Protein AF-Q86SP4-F1 (afdb_monomer)

InterPro domains:
  IPR000276 G protein-coupled receptor, rhodopsin-like [PF00001] (8-92)
  IPR000276 G protein-coupled receptor, rhodopsin-like [PR00237] (8-30)
  IPR000276 G protein-coupled receptor, rhodopsin-like [PR00237] (80-104)
  IPR000276 G protein-coupled receptor, rhodopsin-like [PS00237] (14-30)
  IPR027294 Neuropeptide S receptor [PTHR24244] (1-92)

Secondary structure (DSSP, 8-state):
-HHHHHHHHHHHHHHHHHHHHHHHHHHHHHHHHHHHHHHHHHHHHHHHHHHHEEEEE-TTS-EEEEE--SSGGGHHHHHHHHHHHHHHHHHHHHHHHHHHHHHHHHTT-S---HHHHHHHHHHHHGGG-

Mean predicted aligned error: 14.35 Å

Foldseek 3Di:
DVVVVCVCCCVVVVVVVVVVVVVVVVCCVQVVVVVVVVVVVVVVLVVVVVVQFDWDQDPVRDTDTDGDDPDPVVPVVVVVVSVVCVVVVVVCSLCVVVVVLVVCVVVVVDPPDPVNVVVVVCNVCVVVD

Nearest PDB structures (foldseek):
  8jbg-assembly1_B  TM=5.121E-01  e=1.394E-01  Homo sapiens
  6lfo-assembly1_R  TM=4.699E-01  e=6.841E-01  Homo sapiens
  7uj3-assembly1_B  TM=2.188E-01  e=4.675E+00  Respiratory syncytial virus

Sequence (129 aa):
RVVRYLQVVVLLYASTYVLVSLSIDRYHAIVYPMIVIAWSLSFLFSIPTLIIFGKRTLSNGEVQCWALWPDDSYWTPYMTIVAFLVYFIPFICCWSPYFLFDILDNFNLLPDTQERFYASVIIQNLPAL

pLDDT: mean 70.87, std 9.73, range [42.25, 89.5]

Radius of gyration: 25.66 Å; Cα contacts (8 Å, |Δi|>4): 34; chains: 1; bounding box: 66×37×66 Å

Structure (mmCIF, N/CA/C/O backbone):
data_AF-Q86SP4-F1
#
_entry.id   AF-Q86SP4-F1
#
loop_
_atom_site.group_PDB
_atom_site.id
_atom_site.type_symbol
_atom_site.label_atom_id
_atom_site.label_alt_id
_atom_site.label_comp_id
_atom_site.label_asym_id
_atom_site.label_entity_id
_atom_site.label_seq_id
_atom_site.pdbx_PDB_ins_code
_atom_site.Cartn_x
_atom_site.Cartn_y
_atom_site.Cartn_z
_atom_site.occupancy
_atom_site.B_iso_or_equiv
_atom_site.auth_seq_id
_atom_site.auth_comp_id
_atom_site.auth_asym_id
_atom_site.auth_atom_id
_atom_site.pdbx_PDB_model_num
ATOM 1 N N . ARG A 1 1 ? -38.461 -19.389 38.105 1.00 59.19 1 ARG A N 1
ATOM 2 C CA . ARG A 1 1 ? -37.288 -20.164 37.618 1.00 59.19 1 ARG A CA 1
ATOM 3 C C . ARG A 1 1 ? -37.090 -20.011 36.109 1.00 59.19 1 ARG A C 1
ATOM 5 O O . ARG A 1 1 ? -36.004 -19.613 35.727 1.00 59.19 1 ARG A O 1
ATOM 12 N N . VAL A 1 2 ? -38.126 -20.198 35.280 1.00 63.91 2 VAL A N 1
ATOM 13 C CA . VAL A 1 2 ? -38.049 -20.062 33.806 1.00 63.91 2 VAL A CA 1
ATOM 14 C C . VAL A 1 2 ? -37.641 -18.657 33.335 1.00 63.91 2 VAL A C 1
ATOM 16 O O . VAL A 1 2 ? -36.739 -18.545 32.523 1.00 63.91 2 VAL A O 1
ATOM 19 N N . VAL A 1 3 ? -38.203 -17.583 33.908 1.00 72.62 3 VAL A N 1
ATOM 20 C CA . VAL A 1 3 ? -37.853 -16.193 33.529 1.00 72.62 3 VAL A CA 1
ATOM 21 C C . VAL A 1 3 ? -36.381 -15.867 33.807 1.00 72.62 3 VAL A C 1
ATOM 23 O O . VAL A 1 3 ? -35.713 -15.292 32.963 1.00 72.62 3 VAL A O 1
ATOM 26 N N . ARG A 1 4 ? -35.841 -16.306 34.953 1.00 59.09 4 ARG A N 1
ATOM 27 C CA . ARG A 1 4 ? -34.413 -16.151 35.294 1.00 59.09 4 ARG A CA 1
ATOM 28 C C . ARG A 1 4 ? -33.508 -16.979 34.369 1.00 59.09 4 ARG A C 1
ATOM 30 O O . ARG A 1 4 ? -32.430 -16.517 34.030 1.00 59.09 4 ARG A O 1
ATOM 37 N N . TYR A 1 5 ? -33.951 -18.165 33.944 1.00 68.25 5 TYR A N 1
ATOM 38 C CA . TYR A 1 5 ? -33.223 -19.011 32.990 1.00 68.25 5 TYR A CA 1
ATOM 39 C C . TYR A 1 5 ? -33.210 -18.401 31.584 1.00 68.25 5 TYR A C 1
ATOM 41 O O . TYR A 1 5 ? -32.153 -18.292 30.978 1.00 68.25 5 TYR A O 1
ATOM 49 N N . LEU A 1 6 ? -34.366 -17.936 31.101 1.00 60.22 6 LEU A N 1
ATOM 50 C CA . LEU A 1 6 ? -34.488 -17.236 29.823 1.00 60.22 6 LEU A CA 1
ATOM 51 C C . LEU A 1 6 ? -33.711 -15.921 29.831 1.00 60.22 6 LEU A C 1
ATOM 53 O O . LEU A 1 6 ? -33.058 -15.612 28.851 1.00 60.22 6 LEU A O 1
ATOM 57 N N . GLN A 1 7 ? -33.713 -15.172 30.931 1.00 59.22 7 GLN A N 1
ATOM 58 C CA . GLN A 1 7 ? -32.958 -13.925 31.037 1.00 59.22 7 GLN A CA 1
ATOM 59 C C . GLN A 1 7 ? -31.443 -14.168 30.972 1.00 59.22 7 GLN A C 1
ATOM 61 O O . GLN A 1 7 ? -30.751 -13.452 30.260 1.00 59.22 7 GLN A O 1
ATOM 66 N N . VAL A 1 8 ? -30.931 -15.203 31.650 1.00 71.00 8 VAL A N 1
ATOM 67 C CA . VAL A 1 8 ? -29.504 -15.575 31.609 1.00 71.00 8 VAL A CA 1
ATOM 68 C C . VAL A 1 8 ? -29.114 -16.139 30.240 1.00 71.00 8 VAL A C 1
ATOM 70 O O . VAL A 1 8 ? -28.110 -15.713 29.680 1.00 71.00 8 VAL A O 1
ATOM 73 N N . VAL A 1 9 ? -29.919 -17.040 29.668 1.00 65.00 9 VAL A N 1
ATOM 74 C CA . VAL A 1 9 ? -29.666 -17.626 28.341 1.00 65.00 9 VAL A CA 1
ATOM 75 C C . VAL A 1 9 ? -29.774 -16.559 27.250 1.00 65.00 9 VAL A C 1
ATOM 77 O O . VAL A 1 9 ? -28.864 -16.404 26.452 1.00 65.00 9 VAL A O 1
ATOM 80 N N . VAL A 1 10 ? -30.824 -15.745 27.226 1.00 68.88 10 VAL A N 1
ATOM 81 C CA . VAL A 1 10 ? -30.970 -14.718 26.187 1.00 68.88 10 VAL A CA 1
ATOM 82 C C . VAL A 1 10 ? -29.888 -13.645 26.321 1.00 68.88 10 VAL A C 1
ATOM 84 O O . VAL A 1 10 ? -29.298 -13.302 25.310 1.00 68.88 10 VAL A O 1
ATOM 87 N N . LEU A 1 11 ? -29.536 -13.164 27.523 1.00 61.00 11 LEU A N 1
ATOM 88 C CA . LEU A 1 11 ? -28.478 -12.147 27.668 1.00 61.00 11 LEU A CA 1
ATOM 89 C C . LEU A 1 11 ? -27.075 -12.682 27.343 1.00 61.00 11 LEU A C 1
ATOM 91 O O . LEU A 1 11 ? -26.311 -11.989 26.676 1.00 61.00 11 LEU A O 1
ATOM 95 N N . LEU A 1 12 ? -26.715 -13.895 27.775 1.00 62.00 12 LEU A N 1
ATOM 96 C CA . LEU A 1 12 ? -25.379 -14.455 27.515 1.00 62.00 12 LEU A CA 1
ATOM 97 C C . LEU A 1 12 ? -25.216 -14.905 26.062 1.00 62.00 12 LEU A C 1
ATOM 99 O O . LEU A 1 12 ? -24.177 -14.652 25.451 1.00 62.00 12 LEU A O 1
ATOM 103 N N . TYR A 1 13 ? -26.239 -15.536 25.486 1.00 62.72 13 TYR A N 1
ATOM 104 C CA . TYR A 1 13 ? -26.175 -15.978 24.097 1.00 62.72 13 TYR A CA 1
ATOM 105 C C . TYR A 1 13 ? -26.364 -14.800 23.130 1.00 62.72 13 TYR A C 1
ATOM 107 O O . TYR A 1 13 ? -25.630 -14.703 22.154 1.00 62.72 13 TYR A O 1
ATOM 115 N N . ALA A 1 14 ? -27.251 -13.835 23.406 1.00 65.06 14 ALA A N 1
ATOM 116 C CA . ALA A 1 14 ? -27.363 -12.647 22.554 1.00 65.06 14 ALA A CA 1
ATOM 117 C C . ALA A 1 14 ? -26.110 -11.765 22.625 1.00 65.06 14 ALA A C 1
ATOM 119 O O . ALA A 1 14 ? -25.681 -11.268 21.591 1.00 65.06 14 ALA A O 1
ATOM 120 N N . SER A 1 15 ? -25.482 -11.599 23.796 1.00 62.91 15 SER A N 1
ATOM 121 C CA . SER A 1 15 ? -24.240 -10.815 23.896 1.00 62.91 15 SER A CA 1
ATOM 122 C C . SER A 1 15 ? -23.079 -11.475 23.155 1.00 62.91 15 SER A C 1
ATOM 124 O O . SER A 1 15 ? -22.348 -10.782 22.456 1.00 62.91 15 SER A O 1
ATOM 126 N N . THR A 1 16 ? -22.947 -12.803 23.208 1.00 61.84 16 THR A N 1
ATOM 127 C CA . THR A 1 16 ? -21.947 -13.525 22.403 1.00 61.84 16 THR A CA 1
ATOM 128 C C . THR A 1 16 ? -22.233 -13.437 20.903 1.00 61.84 16 THR A C 1
ATOM 130 O O . THR A 1 16 ? -21.304 -13.188 20.141 1.00 61.84 16 THR A O 1
ATOM 133 N N . TYR A 1 17 ? -23.491 -13.536 20.462 1.00 59.12 17 TYR A N 1
ATOM 134 C CA . TYR A 1 17 ? -23.847 -13.326 19.051 1.00 59.12 17 TYR A CA 1
ATOM 135 C C . TYR A 1 17 ? -23.595 -11.891 18.577 1.00 59.12 17 TYR A C 1
ATOM 137 O O . TYR A 1 17 ? -23.066 -11.700 17.484 1.00 59.12 17 TYR A O 1
ATOM 145 N N . VAL A 1 18 ? -23.923 -10.889 19.395 1.00 65.62 18 VAL A N 1
ATOM 146 C CA . VAL A 1 18 ? -23.669 -9.478 19.082 1.00 65.62 18 VAL A CA 1
ATOM 147 C C . VAL A 1 18 ? -22.164 -9.211 19.021 1.00 65.62 18 VAL A C 1
ATOM 149 O O . VAL A 1 18 ? -21.700 -8.646 18.036 1.00 65.62 18 VAL A O 1
ATOM 152 N N . LEU A 1 19 ? -21.381 -9.706 19.985 1.00 55.72 19 LEU A N 1
ATOM 153 C CA . LEU A 1 19 ? -19.917 -9.606 19.972 1.00 55.72 19 LEU A CA 1
ATOM 154 C C . LEU A 1 19 ? -19.303 -10.292 18.747 1.00 55.72 19 LEU A C 1
ATOM 156 O O . LEU A 1 19 ? -18.433 -9.713 18.102 1.00 55.72 19 LEU A O 1
ATOM 160 N N . VAL A 1 20 ? -19.773 -11.487 18.377 1.00 61.03 20 VAL A N 1
ATOM 161 C CA . VAL A 1 20 ? -19.319 -12.191 17.167 1.00 61.03 20 VAL A CA 1
ATOM 162 C C . VAL A 1 20 ? -19.696 -11.407 15.909 1.00 61.03 20 VAL A C 1
ATOM 164 O O . VAL A 1 20 ? -18.849 -11.234 15.039 1.00 61.03 20 VAL A O 1
ATOM 167 N N . SER A 1 21 ? -20.913 -10.862 15.824 1.00 52.94 21 SER A N 1
ATOM 168 C CA . SER A 1 21 ? -21.325 -10.037 14.681 1.00 52.94 21 SER A CA 1
ATOM 169 C C . SER A 1 21 ? -20.517 -8.742 14.561 1.00 52.94 21 SER A C 1
ATOM 171 O O . SER A 1 21 ? -20.098 -8.407 13.460 1.00 52.94 21 SER A O 1
ATOM 173 N N . LEU A 1 22 ? -20.200 -8.075 15.676 1.00 55.03 22 LEU A N 1
ATOM 174 C CA . LEU A 1 22 ? -19.348 -6.881 15.708 1.00 55.03 22 LEU A CA 1
ATOM 175 C C . LEU A 1 22 ? -17.892 -7.211 15.350 1.00 55.03 22 LEU A C 1
ATOM 177 O O . LEU A 1 22 ? -17.220 -6.432 14.677 1.00 55.03 22 LEU A O 1
ATOM 181 N N . SER A 1 23 ? -17.410 -8.390 15.756 1.00 58.69 23 SER A N 1
ATOM 182 C CA . SER A 1 23 ? -16.083 -8.895 15.386 1.00 58.69 23 SER A CA 1
ATOM 183 C C . SER A 1 23 ? -15.995 -9.191 13.887 1.00 58.69 23 SER A C 1
ATOM 185 O O . SER A 1 23 ? -14.999 -8.852 13.253 1.00 58.69 23 SER A O 1
ATOM 187 N N . ILE A 1 24 ? -17.043 -9.792 13.312 1.00 60.75 24 ILE A N 1
ATOM 188 C CA . ILE A 1 24 ? -17.145 -10.087 11.876 1.00 60.75 24 ILE A CA 1
ATOM 189 C C . ILE A 1 24 ? -17.273 -8.794 11.068 1.00 60.75 24 ILE A C 1
ATOM 191 O O . ILE A 1 24 ? -16.605 -8.670 10.049 1.00 60.75 24 ILE A O 1
ATOM 195 N N . ASP A 1 25 ? -18.066 -7.825 11.527 1.00 55.47 25 ASP A N 1
ATOM 196 C CA . ASP A 1 25 ? -18.237 -6.526 10.868 1.00 55.47 25 ASP A CA 1
ATOM 197 C C . ASP A 1 25 ? -16.907 -5.761 10.787 1.00 55.47 25 ASP A C 1
ATOM 199 O O . ASP A 1 25 ? -16.485 -5.361 9.702 1.00 55.47 25 ASP A O 1
ATOM 203 N N . ARG A 1 26 ? -16.154 -5.693 11.896 1.00 62.97 26 ARG A N 1
ATOM 204 C CA . ARG A 1 26 ? -14.811 -5.087 11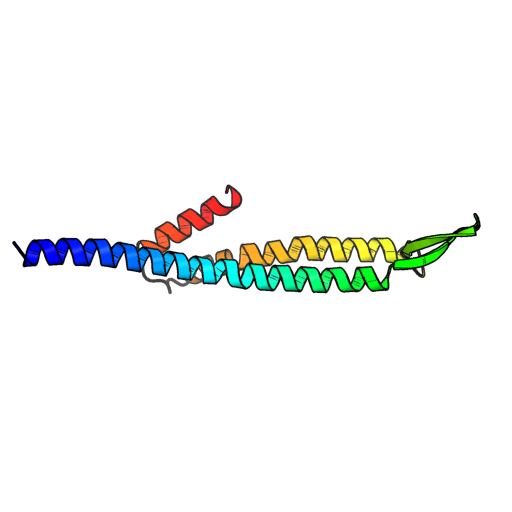.913 1.00 62.97 26 ARG A CA 1
ATOM 205 C C . ARG A 1 26 ? -13.794 -5.881 11.092 1.00 62.97 26 ARG A C 1
ATOM 207 O O . ARG A 1 26 ? -12.968 -5.280 10.408 1.00 62.97 26 ARG A O 1
ATOM 214 N N . TYR A 1 27 ? -13.858 -7.215 11.112 1.00 53.75 27 TYR A N 1
ATOM 215 C CA . TYR A 1 27 ? -13.004 -8.050 10.264 1.00 53.75 27 TYR A CA 1
ATOM 216 C C . TYR A 1 27 ? -13.298 -7.802 8.781 1.00 53.75 27 TYR A C 1
ATOM 218 O O . TYR A 1 27 ? -12.376 -7.641 7.992 1.00 53.75 27 TYR A O 1
ATOM 226 N N . HIS A 1 28 ? -14.567 -7.682 8.396 1.00 54.22 28 HIS A N 1
ATOM 227 C CA . HIS A 1 28 ? -14.961 -7.411 7.017 1.00 54.22 28 HIS A CA 1
ATOM 228 C C . HIS A 1 28 ? -14.621 -5.971 6.593 1.00 54.22 28 HIS A C 1
ATOM 230 O O . HIS A 1 28 ? -14.141 -5.760 5.482 1.00 54.22 28 HIS A O 1
ATOM 236 N N . ALA A 1 29 ? -14.774 -4.990 7.487 1.00 57.06 29 ALA A N 1
ATOM 237 C CA . ALA A 1 29 ? -14.425 -3.592 7.236 1.00 57.06 29 ALA A CA 1
ATOM 238 C C . ALA A 1 29 ? -12.912 -3.352 7.095 1.00 57.06 29 ALA A C 1
ATOM 240 O O . ALA A 1 29 ? -12.517 -2.406 6.421 1.00 57.06 29 ALA A O 1
ATOM 241 N N . ILE A 1 30 ? -12.065 -4.193 7.699 1.00 60.34 30 ILE A N 1
ATOM 242 C CA . ILE A 1 30 ? -10.600 -4.059 7.635 1.00 60.34 30 ILE A CA 1
ATOM 243 C C . ILE A 1 30 ? -10.010 -4.996 6.575 1.00 60.34 30 ILE A C 1
ATOM 245 O O . ILE A 1 30 ? -9.253 -4.570 5.707 1.00 60.34 30 ILE A O 1
ATOM 249 N N . VAL A 1 31 ? -10.382 -6.276 6.589 1.00 59.00 31 VAL A N 1
ATOM 250 C CA . VAL A 1 31 ? -9.737 -7.306 5.763 1.00 59.00 31 VAL A CA 1
ATOM 251 C C . VAL A 1 31 ? -10.235 -7.286 4.322 1.00 59.00 31 VAL A C 1
ATOM 253 O O . VAL A 1 31 ? -9.432 -7.454 3.405 1.00 59.00 31 VAL A O 1
ATOM 256 N N . TYR A 1 32 ? -11.525 -7.031 4.087 1.00 58.94 32 TYR A N 1
ATOM 257 C CA . TYR A 1 32 ? -12.069 -6.991 2.729 1.00 58.94 32 TYR A CA 1
ATOM 258 C C . TYR A 1 32 ? -11.448 -5.868 1.874 1.00 58.94 32 TYR A C 1
ATOM 260 O O . TYR A 1 32 ? -10.989 -6.171 0.768 1.00 58.94 32 TYR A O 1
ATOM 268 N N . PRO A 1 33 ? -11.321 -4.605 2.347 1.00 62.34 33 PRO A N 1
ATOM 269 C CA . PRO A 1 33 ? -10.616 -3.588 1.571 1.00 62.34 33 PRO A CA 1
ATOM 270 C C . PRO A 1 33 ? -9.115 -3.867 1.478 1.00 62.34 33 PRO A C 1
ATOM 272 O O . PRO A 1 33 ? -8.550 -3.663 0.410 1.00 62.34 33 PRO A O 1
ATOM 275 N N . MET A 1 34 ? -8.463 -4.391 2.524 1.00 62.00 34 MET A N 1
ATOM 276 C CA . MET A 1 34 ? -7.029 -4.710 2.461 1.00 62.00 34 MET A CA 1
ATOM 277 C C . MET A 1 34 ? -6.713 -5.800 1.432 1.00 62.00 34 MET A C 1
ATOM 279 O O . MET A 1 34 ? -5.734 -5.665 0.704 1.00 62.00 34 MET A O 1
ATOM 283 N N . ILE A 1 35 ? -7.547 -6.837 1.312 1.00 67.00 35 ILE A N 1
ATOM 284 C CA . ILE A 1 35 ? -7.400 -7.876 0.283 1.00 67.00 35 ILE A CA 1
ATOM 285 C C . ILE A 1 35 ? -7.605 -7.265 -1.103 1.00 67.00 35 ILE A C 1
ATOM 287 O O . ILE A 1 35 ? -6.751 -7.423 -1.970 1.00 67.00 35 ILE A O 1
ATOM 291 N N . VAL A 1 36 ? -8.687 -6.517 -1.321 1.00 68.19 36 VAL A N 1
ATOM 292 C CA . VAL A 1 36 ? -8.960 -5.912 -2.635 1.00 68.19 36 VAL A CA 1
ATOM 293 C C . VAL A 1 36 ? -7.845 -4.944 -3.049 1.00 68.19 36 VAL A C 1
ATOM 295 O O . VAL A 1 36 ? -7.395 -4.986 -4.195 1.00 68.19 36 VAL A O 1
ATOM 298 N N . ILE A 1 37 ? -7.351 -4.122 -2.119 1.00 70.00 37 ILE A N 1
ATOM 299 C CA . ILE A 1 37 ? -6.242 -3.187 -2.343 1.00 70.00 37 ILE A CA 1
ATOM 300 C C . ILE A 1 37 ? -4.943 -3.951 -2.610 1.00 70.00 37 ILE A C 1
ATOM 302 O O . ILE A 1 37 ? -4.264 -3.639 -3.583 1.00 70.00 37 ILE A O 1
ATOM 306 N N . ALA A 1 38 ? -4.619 -4.974 -1.815 1.00 72.38 38 ALA A N 1
ATOM 307 C CA . ALA A 1 38 ? -3.411 -5.777 -1.996 1.00 72.38 38 ALA A CA 1
ATOM 308 C C . ALA A 1 38 ? -3.393 -6.474 -3.362 1.00 72.38 38 ALA A C 1
ATOM 310 O O . ALA A 1 38 ? -2.418 -6.343 -4.096 1.00 72.38 38 ALA A O 1
ATOM 311 N N . TRP A 1 39 ? -4.488 -7.137 -3.745 1.00 76.19 39 TRP A N 1
ATOM 312 C CA . TRP A 1 39 ? -4.610 -7.790 -5.050 1.00 76.19 39 TRP A CA 1
ATOM 313 C C . TRP A 1 39 ? -4.526 -6.783 -6.202 1.00 76.19 39 TRP A C 1
ATOM 315 O O . TRP A 1 39 ? -3.806 -7.016 -7.173 1.00 76.19 39 TRP A O 1
ATOM 325 N N . SER A 1 40 ? -5.202 -5.638 -6.081 1.00 75.62 40 SER A N 1
ATOM 326 C CA . SER A 1 40 ? -5.160 -4.580 -7.099 1.00 75.62 40 SER A CA 1
ATOM 327 C C . SER A 1 40 ? -3.757 -3.989 -7.250 1.00 75.62 40 SER A C 1
ATOM 329 O O . SER A 1 40 ? -3.286 -3.811 -8.373 1.00 75.62 40 SER A O 1
ATOM 331 N N . LEU A 1 41 ? -3.057 -3.740 -6.137 1.00 73.19 41 LEU A N 1
ATOM 332 C CA . LEU A 1 41 ? -1.666 -3.295 -6.153 1.00 73.19 41 LEU A CA 1
ATOM 333 C C . LEU A 1 41 ? -0.751 -4.348 -6.777 1.00 73.19 41 LEU A C 1
ATOM 335 O O . LEU A 1 41 ? 0.075 -3.995 -7.612 1.00 73.19 41 LEU A O 1
ATOM 339 N N . SER A 1 42 ? -0.895 -5.627 -6.418 1.00 80.81 42 SER A N 1
ATOM 340 C CA . SER A 1 42 ? -0.085 -6.705 -6.999 1.00 80.81 42 SER A CA 1
ATOM 341 C C . SER A 1 42 ? -0.227 -6.763 -8.520 1.00 80.81 42 SER A C 1
ATOM 343 O O . SER A 1 42 ? 0.782 -6.859 -9.219 1.00 80.81 42 SER A O 1
ATOM 345 N N . PHE A 1 43 ? -1.447 -6.624 -9.047 1.00 81.69 43 PHE A N 1
ATOM 346 C CA . PHE A 1 43 ? -1.660 -6.532 -10.491 1.00 81.69 43 PHE A CA 1
ATOM 347 C C . PHE A 1 43 ? -1.043 -5.262 -11.083 1.00 81.69 43 PHE A C 1
ATOM 349 O O . PHE A 1 43 ? -0.317 -5.344 -12.071 1.00 81.69 43 PHE A O 1
ATOM 356 N N . LEU A 1 44 ? -1.271 -4.102 -10.466 1.00 81.31 44 LEU A N 1
ATOM 357 C CA . LEU A 1 44 ? -0.780 -2.821 -10.972 1.00 81.31 44 LEU A CA 1
ATOM 358 C C . LEU A 1 44 ? 0.756 -2.748 -11.011 1.00 81.31 44 LEU A C 1
ATOM 360 O O . LEU A 1 44 ? 1.315 -2.274 -11.997 1.00 81.31 44 LEU A O 1
ATOM 364 N N . PHE A 1 45 ? 1.443 -3.262 -9.986 1.00 73.31 45 PHE A N 1
ATOM 365 C CA . PHE A 1 45 ? 2.910 -3.315 -9.924 1.00 73.31 45 PHE A CA 1
ATOM 366 C C . PHE A 1 45 ? 3.519 -4.410 -10.815 1.00 73.31 45 PHE A C 1
ATOM 368 O O . PHE A 1 45 ? 4.665 -4.278 -11.254 1.00 73.31 45 PHE A O 1
ATOM 375 N N . SER A 1 46 ? 2.765 -5.464 -11.141 1.00 80.75 46 SER A N 1
ATOM 376 C CA . SER A 1 46 ? 3.211 -6.506 -12.076 1.00 80.75 46 SER A CA 1
ATOM 377 C C . SER A 1 46 ? 3.128 -6.082 -13.550 1.00 80.75 46 SER A C 1
ATOM 379 O O . SER A 1 46 ? 3.788 -6.682 -14.394 1.00 80.75 46 SER A O 1
ATOM 381 N N . ILE A 1 47 ? 2.324 -5.074 -13.894 1.00 81.62 47 ILE A N 1
ATOM 382 C CA . ILE A 1 47 ? 2.179 -4.602 -15.281 1.00 81.62 47 ILE A CA 1
ATOM 383 C C . ILE A 1 47 ? 3.469 -3.965 -15.830 1.00 81.62 47 ILE A C 1
ATOM 385 O O . ILE A 1 47 ? 3.916 -4.379 -16.901 1.00 81.62 47 ILE A O 1
ATOM 389 N N . PRO A 1 48 ? 4.112 -2.990 -15.157 1.00 74.12 48 PRO A N 1
ATOM 390 C CA . PRO A 1 48 ? 5.274 -2.315 -15.728 1.00 74.12 48 PRO A CA 1
ATOM 391 C C . PRO A 1 48 ? 6.507 -3.225 -15.805 1.00 74.12 48 PRO A C 1
ATOM 393 O O . PRO A 1 48 ? 7.298 -3.091 -16.734 1.00 74.12 48 PRO A O 1
ATOM 396 N N . THR A 1 49 ? 6.636 -4.218 -14.917 1.00 73.38 49 THR A N 1
ATOM 397 C CA . THR A 1 49 ? 7.707 -5.227 -15.002 1.00 73.38 49 THR A CA 1
ATOM 398 C C . THR A 1 49 ? 7.624 -6.043 -16.296 1.00 73.38 49 THR A C 1
ATOM 400 O O . THR A 1 49 ? 8.652 -6.247 -16.935 1.00 73.38 49 THR A O 1
ATOM 403 N N . LEU A 1 50 ? 6.428 -6.417 -16.763 1.00 74.44 50 LEU A N 1
ATOM 404 C CA . LEU A 1 50 ? 6.259 -7.146 -18.031 1.00 74.44 50 LEU A CA 1
ATOM 405 C C . LEU A 1 50 ? 6.652 -6.331 -19.273 1.00 74.44 50 LEU A C 1
ATOM 407 O O . LEU A 1 50 ? 7.078 -6.912 -20.266 1.00 74.44 50 LEU A O 1
ATOM 411 N N . ILE A 1 51 ? 6.527 -5.002 -19.225 1.00 78.44 51 ILE A N 1
ATOM 412 C CA . ILE A 1 51 ? 6.859 -4.115 -20.355 1.00 78.44 51 ILE A CA 1
ATOM 413 C C . ILE A 1 51 ? 8.381 -3.938 -20.500 1.00 78.44 51 ILE A C 1
ATOM 415 O O . ILE A 1 51 ? 8.883 -3.733 -21.602 1.00 78.44 51 ILE A O 1
ATOM 419 N N . ILE A 1 52 ? 9.122 -4.033 -19.394 1.00 80.50 52 ILE A N 1
ATOM 420 C CA . ILE A 1 52 ? 10.568 -3.768 -19.331 1.00 80.50 52 ILE A CA 1
ATOM 421 C C . ILE A 1 52 ? 11.406 -4.995 -19.713 1.00 80.50 52 ILE A C 1
ATOM 423 O O . ILE A 1 52 ? 12.504 -4.854 -20.261 1.00 80.50 52 ILE A O 1
ATOM 427 N N . PHE A 1 53 ? 10.925 -6.202 -19.405 1.00 78.69 53 PHE A N 1
ATOM 428 C CA . PHE A 1 53 ? 11.652 -7.435 -19.698 1.00 78.69 53 PHE A CA 1
ATOM 429 C C . PHE A 1 53 ? 11.520 -7.816 -21.175 1.00 78.69 53 PHE A C 1
ATOM 431 O O . PHE A 1 53 ? 10.450 -8.179 -21.660 1.00 78.69 53 PHE A O 1
ATOM 438 N N . GLY A 1 54 ? 12.643 -7.755 -21.890 1.00 78.00 54 GLY A N 1
ATOM 439 C CA . GLY A 1 54 ? 12.752 -8.125 -23.296 1.00 78.00 54 GLY A CA 1
ATOM 440 C C . GLY A 1 54 ? 13.770 -9.242 -23.515 1.00 78.00 54 GLY A C 1
ATOM 441 O O . GLY A 1 54 ? 14.672 -9.476 -22.710 1.00 78.00 54 GLY A O 1
ATOM 442 N N . LYS A 1 55 ? 13.652 -9.939 -24.647 1.00 75.19 55 LYS A N 1
ATOM 443 C CA . LYS A 1 55 ? 14.665 -10.905 -25.091 1.00 75.19 55 LYS A CA 1
ATOM 444 C C . LYS A 1 55 ? 15.891 -10.163 -25.635 1.00 75.19 55 LYS A C 1
ATOM 446 O O . LYS A 1 55 ? 15.778 -9.406 -26.598 1.00 75.19 55 LYS A O 1
ATOM 451 N N . ARG A 1 56 ? 17.065 -10.405 -25.056 1.00 73.38 56 ARG A N 1
ATOM 452 C CA . ARG A 1 56 ? 18.352 -9.898 -25.546 1.00 73.38 56 ARG A CA 1
ATOM 453 C C . ARG A 1 56 ? 19.266 -11.079 -25.851 1.00 73.38 56 ARG A C 1
ATOM 455 O O . ARG A 1 56 ? 19.457 -11.953 -25.011 1.00 73.38 56 ARG A O 1
ATOM 462 N N . THR A 1 57 ? 19.837 -11.108 -27.048 1.00 73.62 57 THR A N 1
ATOM 463 C CA . THR A 1 57 ? 20.921 -12.038 -27.384 1.00 73.62 57 THR A CA 1
ATOM 464 C C . THR A 1 57 ? 22.226 -11.463 -26.856 1.00 73.62 57 THR A C 1
ATOM 466 O O . THR A 1 57 ? 22.646 -10.383 -27.282 1.00 73.62 57 THR A O 1
ATOM 469 N N . LEU A 1 58 ? 22.831 -12.150 -25.895 1.00 76.62 58 LEU A N 1
ATOM 470 C CA . LEU A 1 58 ? 24.135 -11.793 -25.353 1.00 76.62 58 LEU A CA 1
ATOM 471 C C . LEU A 1 58 ? 25.231 -12.195 -26.366 1.00 76.62 58 LEU A C 1
ATOM 473 O O . LEU A 1 58 ? 25.015 -13.048 -27.227 1.00 76.62 58 LEU A O 1
ATOM 477 N N . SER A 1 59 ? 26.403 -11.552 -26.319 1.00 74.75 59 SER A N 1
ATOM 478 C CA . SER A 1 59 ? 27.485 -11.755 -27.306 1.00 74.75 59 SER A CA 1
ATOM 479 C C . SER A 1 59 ? 28.048 -13.184 -27.348 1.00 74.75 59 SER A C 1
ATOM 481 O O . SER A 1 59 ? 28.760 -13.539 -28.282 1.00 74.75 59 SER A O 1
ATOM 483 N N . ASN A 1 60 ? 27.711 -14.003 -26.354 1.00 78.12 60 ASN A N 1
ATOM 484 C CA . ASN A 1 60 ? 28.020 -15.426 -26.253 1.00 78.12 60 ASN A CA 1
ATOM 485 C C . ASN A 1 60 ? 27.040 -16.331 -27.036 1.00 78.12 60 ASN A C 1
ATOM 487 O O . ASN A 1 60 ? 27.216 -17.545 -27.032 1.00 78.12 60 ASN A O 1
ATOM 491 N N . GLY A 1 61 ? 26.020 -15.767 -27.697 1.00 79.88 61 GLY A N 1
ATOM 492 C CA . GLY A 1 61 ? 25.015 -16.513 -28.464 1.00 79.88 61 GLY A CA 1
ATOM 493 C C . GLY A 1 61 ? 23.830 -17.024 -27.638 1.00 79.88 61 GLY A C 1
ATOM 494 O O . GLY A 1 61 ? 22.902 -17.601 -28.204 1.00 79.88 61 GLY A O 1
ATOM 495 N N . GLU A 1 62 ? 23.814 -16.786 -26.324 1.00 80.00 62 GLU A N 1
ATOM 496 C CA . GLU A 1 62 ? 22.707 -17.175 -25.451 1.00 80.00 62 GLU A CA 1
ATOM 497 C C . GLU A 1 62 ? 21.617 -16.096 -25.420 1.00 80.00 62 GLU A C 1
ATOM 499 O O . GLU A 1 62 ? 21.883 -14.889 -25.393 1.00 80.00 62 GLU A O 1
ATOM 504 N N . VAL A 1 63 ? 20.357 -16.532 -25.421 1.00 79.44 63 VAL A N 1
ATOM 505 C CA . VAL A 1 63 ? 19.195 -15.640 -25.349 1.00 79.44 63 VAL A CA 1
ATOM 506 C C . VAL A 1 63 ? 18.804 -15.481 -23.883 1.00 79.44 63 VAL A C 1
ATOM 508 O O . VAL A 1 63 ? 18.390 -16.448 -23.248 1.00 79.44 63 VAL A O 1
ATOM 511 N N . GLN A 1 64 ? 18.922 -14.270 -23.341 1.00 80.25 64 GLN A N 1
ATOM 512 C CA . GLN A 1 64 ? 18.541 -13.961 -21.962 1.00 80.25 64 GLN A CA 1
ATOM 513 C C . GLN A 1 64 ? 17.352 -12.997 -21.930 1.00 80.25 64 GLN A C 1
ATOM 515 O O . GLN A 1 64 ? 17.227 -12.105 -22.772 1.00 80.25 64 GLN A O 1
ATOM 520 N N . CYS A 1 65 ? 16.463 -13.180 -20.953 1.00 82.44 65 CYS A N 1
ATOM 521 C CA . CYS A 1 65 ? 15.420 -12.206 -20.650 1.00 82.44 65 CYS A CA 1
ATOM 522 C C . CYS A 1 65 ? 16.023 -11.151 -19.718 1.00 82.44 65 CYS A C 1
ATOM 524 O O . CYS A 1 65 ? 16.376 -11.464 -18.581 1.00 82.44 65 CYS A O 1
ATOM 526 N N . TRP A 1 66 ? 16.199 -9.929 -20.215 1.00 78.00 66 TRP A N 1
ATOM 527 C CA . TRP A 1 66 ? 16.824 -8.839 -19.467 1.00 78.00 66 TRP A CA 1
ATOM 528 C C . TRP A 1 66 ? 16.007 -7.556 -19.603 1.00 78.00 66 TRP A C 1
ATOM 530 O O . TRP A 1 66 ? 15.264 -7.374 -20.568 1.00 78.00 66 TRP A O 1
ATOM 540 N N . ALA A 1 67 ? 16.141 -6.662 -18.627 1.00 79.44 67 ALA A N 1
ATOM 541 C CA . ALA A 1 67 ? 15.494 -5.360 -18.652 1.00 79.44 67 ALA A CA 1
ATOM 542 C C . ALA A 1 67 ? 16.105 -4.490 -19.767 1.00 79.44 67 ALA A C 1
ATOM 544 O O . ALA A 1 67 ? 17.263 -4.075 -19.671 1.00 79.44 67 ALA A O 1
ATOM 545 N N . LEU A 1 68 ? 15.353 -4.257 -20.846 1.00 77.56 68 LEU A N 1
ATOM 546 C CA . LEU A 1 68 ? 15.825 -3.499 -22.003 1.00 77.56 68 LEU A CA 1
ATOM 547 C C . LEU A 1 68 ? 15.417 -2.033 -21.845 1.00 77.56 68 LEU A C 1
ATOM 549 O O . LEU A 1 68 ? 14.302 -1.643 -22.181 1.00 77.56 68 LEU A O 1
ATOM 553 N N . TRP A 1 69 ? 16.332 -1.224 -21.323 1.00 76.62 69 TRP A N 1
ATOM 554 C CA . TRP A 1 69 ? 16.144 0.217 -21.202 1.00 76.62 69 TRP A CA 1
ATOM 555 C C . TRP A 1 69 ? 16.746 0.928 -22.420 1.00 76.62 69 TRP A C 1
ATOM 557 O O . TRP A 1 69 ? 17.842 0.552 -22.838 1.00 76.62 69 TRP A O 1
ATOM 567 N N . PRO A 1 70 ? 16.065 1.935 -22.999 1.00 77.44 70 PRO A N 1
ATOM 568 C CA . PRO A 1 70 ? 16.611 2.707 -24.115 1.00 77.44 70 PRO A CA 1
ATOM 569 C C . PRO A 1 70 ? 17.877 3.496 -23.735 1.00 77.44 70 PRO A C 1
ATOM 571 O O . PRO A 1 70 ? 18.770 3.593 -24.566 1.00 77.44 70 PRO A O 1
ATOM 574 N N . ASP A 1 71 ? 17.991 3.966 -22.483 1.00 81.06 71 ASP A N 1
ATOM 575 C CA . ASP A 1 71 ? 19.196 4.596 -21.919 1.00 81.06 71 ASP A CA 1
ATOM 576 C C . ASP A 1 71 ? 19.345 4.274 -20.418 1.00 81.06 71 ASP A C 1
ATOM 578 O O . ASP A 1 71 ? 18.345 4.161 -19.699 1.00 81.06 71 ASP A O 1
ATOM 582 N N . ASP 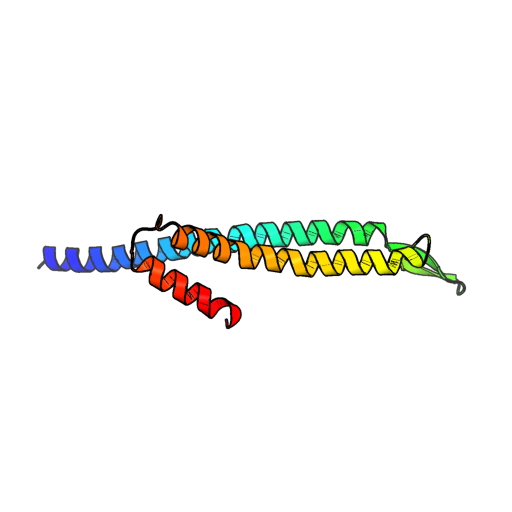A 1 72 ? 20.586 4.228 -19.911 1.00 80.38 72 ASP A N 1
ATOM 583 C CA . ASP A 1 72 ? 20.895 3.980 -18.487 1.00 80.38 72 ASP A CA 1
ATOM 584 C C . ASP A 1 72 ? 20.309 5.050 -17.544 1.00 80.38 72 ASP A C 1
ATOM 586 O O . ASP A 1 72 ? 20.029 4.786 -16.373 1.00 80.38 72 ASP A O 1
ATOM 590 N N . SER A 1 73 ? 20.051 6.259 -18.058 1.00 84.88 73 SER A N 1
ATOM 591 C CA . SER A 1 73 ? 19.471 7.359 -17.279 1.00 84.88 73 SER A CA 1
ATOM 592 C C . SER A 1 73 ? 18.035 7.091 -16.812 1.00 84.88 73 SER A C 1
ATOM 594 O O . SER A 1 73 ? 17.590 7.750 -15.871 1.00 84.88 73 SER A O 1
ATOM 596 N N . TYR A 1 74 ? 17.298 6.165 -17.439 1.00 82.62 74 TYR A N 1
ATOM 597 C CA . TYR A 1 74 ? 15.912 5.854 -17.057 1.00 82.62 74 TYR A CA 1
ATOM 598 C C . TYR A 1 74 ? 15.816 4.858 -15.899 1.00 82.62 74 TYR A C 1
ATOM 600 O O . TYR A 1 74 ? 14.811 4.844 -15.188 1.00 82.62 74 TYR A O 1
ATOM 608 N N . TRP A 1 75 ? 16.857 4.058 -15.669 1.00 81.69 75 TRP A N 1
ATOM 609 C CA . TRP A 1 75 ? 16.840 3.006 -14.656 1.00 81.69 75 TRP A CA 1
ATOM 610 C C . TRP A 1 75 ? 16.695 3.570 -13.233 1.00 81.69 75 TRP A C 1
ATOM 612 O O . TRP A 1 75 ? 15.808 3.158 -12.481 1.00 81.69 75 TRP A O 1
ATOM 622 N N . THR A 1 76 ? 17.517 4.562 -12.884 1.00 86.25 76 THR A N 1
ATOM 623 C CA . THR A 1 76 ? 17.533 5.187 -11.554 1.00 86.25 76 THR A CA 1
ATOM 624 C C . THR A 1 76 ? 16.200 5.850 -11.174 1.00 86.25 76 THR A C 1
ATOM 626 O O . THR A 1 76 ? 15.660 5.517 -10.113 1.00 86.25 76 THR A O 1
ATOM 629 N N . PRO A 1 77 ? 15.616 6.757 -11.988 1.00 89.50 77 PRO A N 1
ATOM 630 C CA . PRO A 1 77 ? 14.344 7.388 -11.642 1.00 89.50 77 PRO A CA 1
ATOM 631 C C . PRO A 1 77 ? 13.193 6.380 -11.614 1.00 89.50 77 PRO A C 1
ATOM 633 O O . PRO A 1 77 ? 12.343 6.468 -10.730 1.00 89.50 77 PRO A O 1
ATOM 636 N N . TYR A 1 78 ? 13.186 5.387 -12.510 1.00 85.31 78 TYR A N 1
ATOM 637 C CA . TYR A 1 78 ? 12.152 4.355 -12.524 1.00 85.31 78 TYR A CA 1
ATOM 638 C C . TYR A 1 78 ? 12.139 3.538 -11.225 1.00 85.31 78 TYR A C 1
ATOM 640 O O . TYR A 1 78 ? 11.105 3.456 -10.560 1.00 85.31 78 TYR A O 1
ATOM 648 N N . MET A 1 79 ? 13.288 2.988 -10.818 1.00 85.25 79 MET A N 1
ATOM 649 C CA . MET A 1 79 ? 13.381 2.201 -9.583 1.00 85.25 79 MET A CA 1
ATOM 650 C C . MET A 1 79 ? 13.026 3.035 -8.347 1.00 85.25 79 MET A C 1
ATOM 652 O O . MET A 1 79 ? 12.354 2.542 -7.443 1.00 85.25 79 MET A O 1
ATOM 656 N N . THR A 1 80 ? 13.416 4.313 -8.333 1.00 89.31 80 THR A N 1
ATOM 657 C CA . THR A 1 80 ? 13.116 5.231 -7.225 1.00 89.31 80 THR A CA 1
ATOM 658 C C . THR A 1 80 ? 11.618 5.511 -7.110 1.00 89.31 80 THR A C 1
ATOM 660 O O . THR A 1 80 ? 11.068 5.436 -6.014 1.00 89.31 80 THR A O 1
ATOM 663 N N . ILE A 1 81 ? 10.933 5.781 -8.227 1.00 87.19 81 ILE A N 1
ATOM 664 C CA . ILE A 1 81 ? 9.481 6.022 -8.242 1.00 87.19 81 ILE A CA 1
ATOM 665 C C . ILE A 1 81 ? 8.721 4.768 -7.798 1.00 87.19 81 ILE A C 1
ATOM 667 O O . ILE A 1 81 ? 7.825 4.864 -6.960 1.00 87.19 81 ILE A O 1
ATOM 671 N N . VAL A 1 82 ? 9.091 3.590 -8.313 1.00 83.94 82 VAL A N 1
ATOM 672 C CA . VAL A 1 82 ? 8.459 2.321 -7.919 1.00 83.94 82 VAL A CA 1
ATOM 673 C C . VAL A 1 82 ? 8.647 2.063 -6.424 1.00 83.94 82 VAL A C 1
ATOM 675 O O . VAL A 1 82 ? 7.668 1.793 -5.732 1.00 83.94 82 VAL A O 1
ATOM 678 N N . ALA A 1 83 ? 9.868 2.208 -5.901 1.00 85.00 83 ALA A N 1
ATOM 679 C CA . ALA A 1 83 ? 10.145 2.026 -4.476 1.00 85.00 83 ALA A CA 1
ATOM 680 C C . ALA A 1 83 ? 9.371 3.026 -3.600 1.00 85.00 83 ALA A C 1
ATOM 682 O O . ALA A 1 83 ? 8.799 2.643 -2.578 1.00 85.00 83 ALA A O 1
ATOM 683 N N . PHE A 1 84 ? 9.298 4.290 -4.023 1.00 86.94 84 PHE A N 1
ATOM 684 C CA . PHE A 1 84 ? 8.543 5.325 -3.323 1.00 86.94 84 PHE A CA 1
ATOM 685 C C . PHE A 1 84 ? 7.051 4.986 -3.258 1.00 86.94 84 PHE A C 1
ATOM 687 O O . PHE A 1 84 ? 6.461 5.042 -2.183 1.00 86.94 84 PHE A O 1
ATOM 694 N N . LEU A 1 85 ? 6.447 4.565 -4.375 1.00 83.06 85 LEU A N 1
ATOM 695 C CA . LEU A 1 85 ? 5.041 4.155 -4.419 1.00 83.06 85 LEU A CA 1
ATOM 696 C C . LEU A 1 85 ? 4.768 2.939 -3.522 1.00 83.06 85 LEU A C 1
ATOM 698 O O . LEU A 1 85 ? 3.791 2.944 -2.774 1.00 83.06 85 LEU A O 1
ATOM 702 N N . VAL A 1 86 ? 5.639 1.925 -3.550 1.00 79.38 86 VAL A N 1
ATOM 703 C CA . VAL A 1 86 ? 5.506 0.722 -2.707 1.00 79.38 86 VAL A CA 1
ATOM 704 C C . VAL A 1 86 ? 5.601 1.055 -1.217 1.00 79.38 86 VAL A C 1
ATOM 706 O O . VAL A 1 86 ? 4.973 0.373 -0.416 1.00 79.38 86 VAL A O 1
ATOM 709 N N . TYR A 1 87 ? 6.332 2.103 -0.829 1.00 80.44 87 TYR A N 1
ATOM 710 C CA . TYR A 1 87 ? 6.419 2.534 0.569 1.00 80.44 87 TYR A CA 1
ATOM 711 C C . TYR A 1 87 ? 5.263 3.459 0.984 1.00 80.44 87 TYR A C 1
ATOM 713 O O . TYR A 1 87 ? 4.668 3.285 2.047 1.00 80.44 87 TYR A O 1
ATOM 721 N N . PHE A 1 88 ? 4.901 4.427 0.139 1.00 81.88 88 PHE A N 1
ATOM 722 C CA . PHE A 1 88 ? 3.887 5.431 0.469 1.00 81.88 88 PHE A CA 1
ATOM 723 C C . PHE A 1 88 ? 2.459 4.887 0.463 1.00 81.88 88 PHE A C 1
ATOM 725 O O . PHE A 1 88 ? 1.654 5.305 1.293 1.00 81.88 88 PHE A O 1
ATOM 732 N N . ILE A 1 89 ? 2.120 3.960 -0.437 1.00 75.62 89 ILE A N 1
ATOM 733 C CA . ILE A 1 89 ? 0.762 3.403 -0.497 1.00 75.62 89 ILE A CA 1
ATOM 734 C C . ILE A 1 89 ? 0.376 2.670 0.800 1.00 75.62 89 ILE A C 1
ATOM 736 O O . ILE A 1 89 ? -0.644 3.039 1.384 1.00 75.62 89 ILE A O 1
ATOM 740 N N . PRO A 1 90 ? 1.149 1.689 1.310 1.00 69.50 90 PRO A N 1
ATOM 741 C CA . PRO A 1 90 ? 0.817 1.042 2.576 1.00 69.50 90 PRO A CA 1
ATOM 742 C C . PRO A 1 90 ? 0.858 2.025 3.746 1.00 69.50 90 PRO A C 1
ATOM 744 O O . PRO A 1 90 ? 0.021 1.916 4.636 1.00 69.50 90 PRO A O 1
ATOM 747 N N . PHE A 1 91 ? 1.745 3.027 3.727 1.00 77.19 91 PHE A N 1
ATOM 748 C CA . PHE A 1 91 ? 1.753 4.082 4.741 1.00 77.19 91 PHE A CA 1
ATOM 749 C C . PHE A 1 91 ? 0.410 4.828 4.794 1.00 77.19 91 PHE A C 1
ATOM 751 O O . PHE A 1 91 ? -0.209 4.899 5.852 1.00 77.19 91 PHE A O 1
ATOM 758 N N . ILE A 1 92 ? -0.090 5.305 3.650 1.00 77.19 92 ILE A N 1
ATOM 759 C CA . ILE A 1 92 ? -1.373 6.020 3.562 1.00 77.19 92 ILE A CA 1
ATOM 760 C C . ILE A 1 92 ? -2.544 5.097 3.911 1.00 77.19 92 ILE A C 1
ATOM 762 O O . ILE A 1 92 ? -3.425 5.496 4.668 1.00 77.19 92 ILE A O 1
ATOM 766 N N . CYS A 1 93 ? -2.563 3.862 3.401 1.00 72.62 93 CYS A N 1
ATOM 767 C CA . CYS A 1 93 ? -3.627 2.905 3.703 1.00 72.62 93 CYS A CA 1
ATOM 768 C C . CYS A 1 93 ? -3.700 2.599 5.204 1.00 72.62 93 CYS A C 1
ATOM 770 O O . CYS A 1 93 ? -4.783 2.689 5.782 1.00 72.62 93 CYS A O 1
ATOM 772 N N . CYS A 1 94 ? -2.561 2.312 5.840 1.00 70.94 94 CYS A N 1
ATOM 773 C CA . CYS A 1 94 ? -2.495 2.029 7.271 1.00 70.94 94 CYS A CA 1
ATOM 774 C C . CYS A 1 94 ? -2.824 3.258 8.121 1.00 70.94 94 CYS A C 1
ATOM 776 O O . CYS A 1 94 ? -3.471 3.109 9.148 1.00 70.94 94 CYS A O 1
ATOM 778 N N . TRP A 1 95 ? -2.430 4.463 7.701 1.00 72.50 95 TRP A N 1
ATOM 779 C CA . TRP A 1 95 ? -2.702 5.698 8.446 1.00 72.50 95 TRP A CA 1
ATOM 780 C C . TRP A 1 95 ? -4.110 6.257 8.218 1.00 72.50 95 TRP A C 1
ATOM 782 O O . TRP A 1 95 ? -4.615 6.993 9.062 1.00 72.50 95 TRP A O 1
ATOM 792 N N . SER A 1 96 ? -4.774 5.913 7.113 1.00 74.56 96 SER A N 1
ATOM 793 C CA . SER A 1 96 ? -6.095 6.461 6.781 1.00 74.56 96 SER A CA 1
ATOM 794 C C . SER A 1 96 ? -7.176 6.229 7.852 1.00 74.56 96 SER A C 1
ATOM 796 O O . SER A 1 96 ? -7.829 7.212 8.210 1.00 74.56 96 SER A O 1
ATOM 798 N N . PRO A 1 97 ? -7.365 5.027 8.443 1.00 71.81 97 PRO A N 1
ATOM 799 C CA . PRO A 1 97 ? -8.367 4.844 9.493 1.00 71.81 97 PRO A CA 1
ATOM 800 C C . PRO A 1 97 ? -8.001 5.573 10.793 1.00 71.81 97 PRO A C 1
ATOM 802 O O . PRO A 1 97 ? -8.894 6.056 11.485 1.00 71.81 97 PRO A O 1
ATOM 805 N N . TYR A 1 98 ? -6.705 5.702 11.101 1.00 69.69 98 TYR A N 1
ATOM 806 C CA . TYR A 1 98 ? -6.213 6.455 12.260 1.00 69.69 98 TYR A CA 1
ATOM 807 C C . TYR A 1 98 ? -6.552 7.928 12.137 1.00 69.69 98 TYR A C 1
ATOM 809 O O . TYR A 1 98 ? -7.182 8.501 13.017 1.00 69.69 98 TYR A O 1
ATOM 817 N N . PHE A 1 99 ? -6.153 8.521 11.014 1.00 75.88 99 PHE A N 1
ATOM 818 C CA . PHE A 1 99 ? -6.353 9.933 10.745 1.00 75.88 99 PHE A CA 1
ATOM 819 C C . PHE A 1 99 ? -7.843 10.287 10.696 1.00 75.88 99 PHE A C 1
ATOM 821 O O . PHE A 1 99 ? -8.256 11.314 11.226 1.00 75.88 99 PHE A O 1
ATOM 828 N N . LEU A 1 100 ? -8.667 9.405 10.118 1.00 75.50 100 LEU A N 1
ATOM 829 C CA . LEU A 1 100 ? -10.119 9.562 10.114 1.00 75.50 100 LEU A CA 1
ATOM 830 C C . LEU A 1 100 ? -10.696 9.532 11.540 1.00 75.50 100 LEU A C 1
ATOM 832 O O . LEU A 1 100 ? -11.511 10.387 11.882 1.00 75.50 100 LEU A O 1
ATOM 836 N N . PHE A 1 101 ? -10.273 8.571 12.369 1.00 70.44 101 PHE A N 1
ATOM 837 C CA . PHE A 1 101 ? -10.728 8.446 13.756 1.00 70.44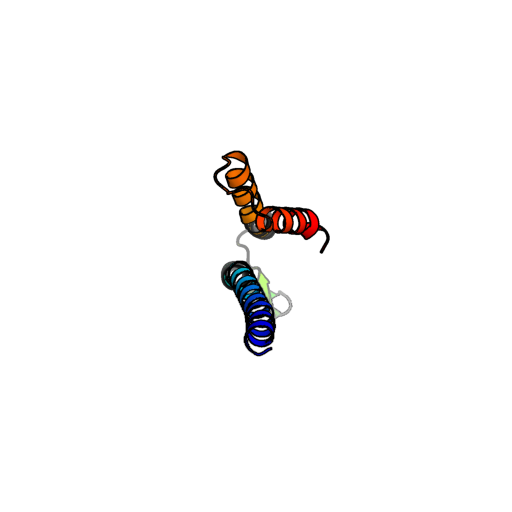 101 PHE A CA 1
ATOM 838 C C . PHE A 1 101 ? -10.331 9.660 14.603 1.00 70.44 101 PHE A C 1
ATOM 840 O O . PHE A 1 101 ? -11.168 10.181 15.337 1.00 70.44 101 PHE A O 1
ATOM 847 N N . ASP A 1 102 ? -9.093 10.130 14.458 1.00 75.12 102 ASP A N 1
ATOM 848 C CA . ASP A 1 102 ? -8.550 11.278 15.193 1.00 75.12 102 ASP A CA 1
ATOM 849 C C . ASP A 1 102 ? -9.277 12.581 14.817 1.00 75.12 102 ASP A C 1
ATOM 851 O O . ASP A 1 102 ? -9.662 13.367 15.681 1.00 75.12 102 ASP A O 1
ATOM 855 N N . ILE A 1 103 ? -9.587 12.765 13.528 1.00 78.44 103 ILE A N 1
ATOM 856 C CA . ILE A 1 103 ? -10.438 13.865 13.053 1.00 78.44 103 ILE A CA 1
ATOM 857 C C . ILE A 1 103 ? -11.841 13.785 13.664 1.00 78.44 103 ILE A C 1
ATOM 859 O O . ILE A 1 103 ? -12.346 14.781 14.183 1.00 78.44 103 ILE A O 1
ATOM 863 N N . LEU A 1 104 ? -12.486 12.617 13.607 1.00 72.81 104 LEU A N 1
ATOM 864 C CA . LEU A 1 104 ? -13.839 12.427 14.140 1.00 72.81 104 LEU A CA 1
ATOM 865 C C . LEU A 1 104 ? -13.899 12.637 15.663 1.00 72.81 104 LEU A C 1
ATOM 867 O O . LEU A 1 104 ? -14.911 13.132 16.166 1.00 72.81 104 LEU A O 1
ATOM 871 N N . ASP A 1 105 ? -12.828 12.287 16.383 1.00 71.06 105 ASP A N 1
ATOM 872 C CA . ASP A 1 105 ? -12.672 12.567 17.812 1.00 71.06 105 ASP A CA 1
ATOM 873 C C . ASP A 1 105 ? -12.510 14.062 18.089 1.00 71.06 105 ASP A C 1
ATOM 875 O O . ASP A 1 105 ? -13.236 14.615 18.915 1.00 71.06 105 ASP A O 1
ATOM 879 N N . ASN A 1 106 ? -11.647 14.744 17.333 1.00 78.44 106 ASN A N 1
ATOM 880 C CA . ASN A 1 106 ? -11.414 16.180 17.483 1.00 78.44 106 ASN A CA 1
ATOM 881 C C . ASN A 1 106 ? -12.704 17.005 17.302 1.00 78.44 106 ASN A C 1
ATOM 883 O O . ASN A 1 106 ? -12.974 17.935 18.064 1.00 78.44 106 ASN A O 1
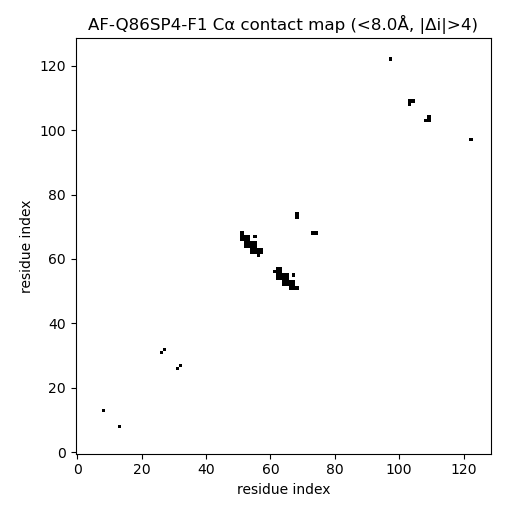ATOM 887 N N . PHE A 1 107 ? -13.552 16.613 16.345 1.00 83.38 107 PHE A N 1
ATOM 888 C CA . PHE A 1 107 ? -14.848 17.253 16.099 1.00 83.38 107 PHE A CA 1
ATOM 889 C C . PHE A 1 107 ? -15.953 16.874 17.106 1.00 83.38 107 PHE A C 1
ATOM 891 O O . PHE A 1 107 ? -17.075 17.358 16.958 1.00 83.38 107 PHE A O 1
ATOM 898 N N . ASN A 1 108 ? -15.676 16.040 18.121 1.00 68.88 108 ASN A N 1
ATOM 899 C CA . ASN A 1 108 ? -16.652 15.549 19.110 1.00 68.88 108 ASN A CA 1
ATOM 900 C C . ASN A 1 108 ? -17.931 14.949 18.483 1.00 68.88 108 ASN A C 1
ATOM 902 O O . ASN A 1 108 ? -18.992 14.915 19.106 1.00 68.88 108 ASN A O 1
ATOM 906 N N . LEU A 1 109 ? -17.851 14.473 17.235 1.00 66.31 109 LEU A N 1
ATOM 907 C CA . LEU A 1 109 ? -19.002 13.916 16.515 1.00 66.31 109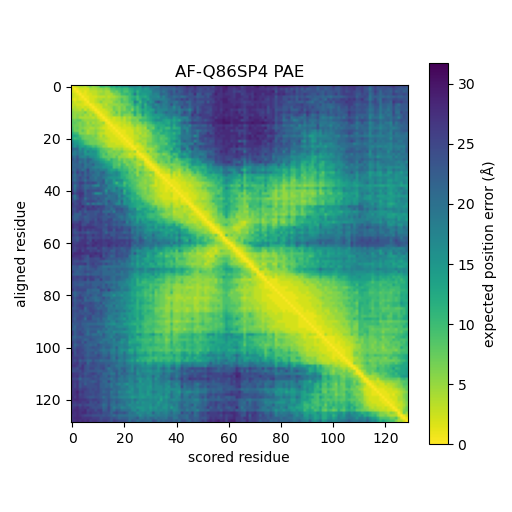 LEU A CA 1
ATOM 908 C C . LEU A 1 109 ? -19.337 12.489 16.965 1.00 66.31 109 LEU A C 1
ATOM 910 O O . LEU A 1 109 ? -20.384 11.948 16.610 1.00 66.31 109 LEU A O 1
ATOM 914 N N . LEU A 1 110 ? -18.428 11.863 17.708 1.00 65.19 110 LEU A N 1
ATOM 915 C CA . LEU A 1 110 ? -18.565 10.501 18.183 1.00 65.19 110 LEU A CA 1
ATOM 916 C C . LEU A 1 110 ? -19.092 10.492 19.632 1.00 65.19 110 LEU A C 1
ATOM 918 O O . LEU A 1 110 ? -18.485 11.115 20.503 1.00 65.19 110 LEU A O 1
ATOM 922 N N . PRO A 1 111 ? -20.191 9.771 19.920 1.00 64.62 111 PRO A N 1
ATOM 923 C CA . PRO A 1 111 ? -20.751 9.681 21.265 1.00 64.62 111 PRO A CA 1
ATOM 924 C C . PRO A 1 111 ? -19.788 8.957 22.210 1.00 64.62 111 PRO A C 1
ATOM 926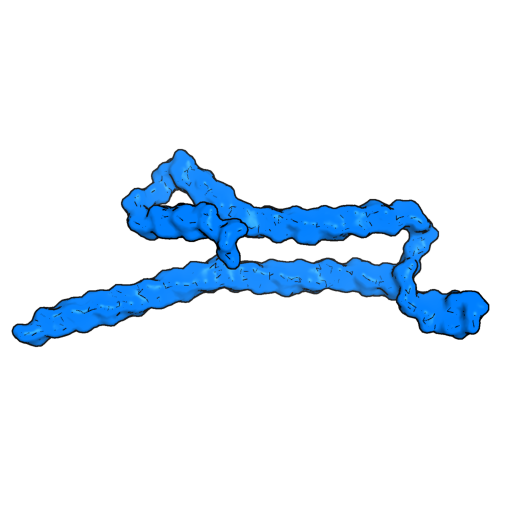 O O . PRO A 1 111 ? -19.184 7.950 21.839 1.00 64.62 111 PRO A O 1
ATOM 929 N N . ASP A 1 112 ? -19.660 9.437 23.444 1.00 63.09 112 ASP A N 1
ATOM 930 C CA . ASP A 1 112 ? -18.756 8.854 24.436 1.00 63.09 112 ASP A CA 1
ATOM 931 C C . ASP A 1 112 ? -19.244 7.445 24.835 1.00 63.09 112 ASP A C 1
ATOM 933 O O . ASP A 1 112 ? -20.214 7.274 25.574 1.00 63.09 112 ASP A O 1
ATOM 937 N N . THR A 1 113 ? -18.643 6.411 24.237 1.00 67.19 113 THR A N 1
ATOM 938 C CA . THR A 1 113 ? -19.049 5.003 24.380 1.00 67.19 113 THR A CA 1
ATOM 939 C C . THR A 1 113 ? -17.839 4.116 24.641 1.00 67.19 113 THR A C 1
ATOM 941 O O . THR A 1 113 ? -16.761 4.339 24.095 1.00 67.19 113 THR A O 1
ATOM 944 N N . GLN A 1 114 ? -18.029 3.049 25.425 1.00 64.94 114 GLN A N 1
ATOM 945 C CA . GLN A 1 114 ? -16.973 2.102 25.815 1.00 64.94 114 GLN A CA 1
ATOM 946 C C . GLN A 1 114 ? -16.241 1.485 24.600 1.00 64.94 114 GLN A C 1
ATOM 948 O O . GLN A 1 114 ? -15.039 1.241 24.646 1.00 64.94 114 GLN A O 1
ATOM 953 N N . GLU A 1 115 ? -16.940 1.330 23.473 1.00 66.25 115 GLU A N 1
ATOM 954 C CA . GLU A 1 115 ? -16.401 0.912 22.169 1.00 66.25 115 GLU A CA 1
ATOM 955 C C . GLU A 1 115 ? -15.309 1.850 21.612 1.00 66.25 115 GLU A C 1
ATOM 957 O O . GLU A 1 115 ? -14.356 1.367 20.993 1.00 66.25 115 GLU A O 1
ATOM 962 N N . ARG A 1 116 ? -15.404 3.173 21.845 1.00 64.44 116 ARG A N 1
ATOM 963 C CA . ARG A 1 116 ? -14.382 4.156 21.427 1.00 64.44 116 ARG A CA 1
ATOM 964 C C . ARG A 1 116 ? -13.091 3.987 22.213 1.00 64.44 116 ARG A C 1
ATOM 966 O O . ARG A 1 116 ? -12.017 4.090 21.631 1.00 64.44 116 ARG A O 1
ATOM 973 N N . PHE A 1 117 ? -13.205 3.689 23.506 1.00 67.75 117 PHE A N 1
ATOM 974 C CA . PHE A 1 117 ? -12.061 3.446 24.380 1.00 67.75 117 PHE A CA 1
ATOM 975 C C . PHE A 1 117 ? -11.296 2.180 23.968 1.00 67.75 117 PHE A C 1
ATOM 977 O O . PHE A 1 117 ? -10.075 2.195 23.863 1.00 67.75 117 PHE A O 1
ATO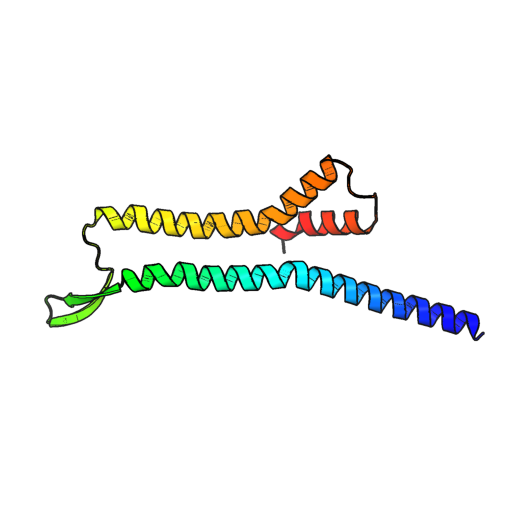M 984 N N . TYR A 1 118 ? -11.994 1.086 23.649 1.00 65.56 118 TYR A N 1
ATOM 985 C CA . TYR A 1 118 ? -11.325 -0.117 23.140 1.00 65.56 118 TYR A CA 1
ATOM 986 C C . TYR A 1 118 ? -10.731 0.089 21.742 1.00 65.56 118 TYR A C 1
ATOM 988 O O . TYR A 1 118 ? -9.634 -0.397 21.470 1.00 65.56 118 TYR A O 1
ATOM 996 N N . ALA A 1 119 ? -11.418 0.827 20.863 1.00 66.62 119 ALA A N 1
ATOM 997 C CA . ALA A 1 119 ? -10.892 1.158 19.542 1.00 66.62 119 ALA A CA 1
ATOM 998 C C . ALA A 1 119 ? -9.606 1.995 19.634 1.00 66.62 119 ALA A C 1
ATOM 1000 O O . ALA A 1 119 ? -8.629 1.636 18.984 1.00 66.62 119 ALA A O 1
ATOM 1001 N N . SER A 1 120 ? -9.564 3.035 20.474 1.00 64.94 120 SER A N 1
ATOM 1002 C CA . SER A 1 120 ? -8.366 3.868 20.650 1.00 64.94 120 SER A CA 1
ATOM 1003 C C . SER A 1 120 ? -7.192 3.084 21.243 1.00 64.94 120 SER A C 1
ATOM 1005 O O . SER A 1 120 ? -6.067 3.232 20.771 1.00 64.94 120 SER A O 1
ATOM 1007 N N . VAL A 1 121 ? -7.447 2.181 22.196 1.00 68.75 121 VAL A N 1
ATOM 1008 C CA . VAL A 1 121 ? -6.416 1.300 22.773 1.00 68.75 121 VAL A CA 1
ATOM 1009 C C . VAL A 1 121 ? -5.842 0.336 21.728 1.00 68.75 121 VAL A C 1
ATOM 1011 O O . VAL A 1 121 ? -4.625 0.182 21.650 1.00 68.75 121 VAL A O 1
ATOM 1014 N N . ILE A 1 122 ? -6.677 -0.293 20.895 1.00 65.38 122 ILE A N 1
ATOM 1015 C CA . ILE A 1 122 ? -6.210 -1.204 19.831 1.00 65.38 122 ILE A CA 1
ATOM 1016 C C . ILE A 1 122 ? -5.406 -0.438 18.776 1.00 65.38 122 ILE A C 1
ATOM 1018 O O . ILE A 1 122 ? -4.325 -0.867 18.381 1.00 65.38 122 ILE A O 1
ATOM 1022 N N . ILE A 1 123 ? -5.911 0.723 18.364 1.00 65.12 123 ILE A N 1
ATOM 1023 C CA . ILE A 1 123 ? -5.279 1.625 17.400 1.00 65.12 123 ILE A CA 1
ATOM 1024 C C . ILE A 1 123 ? -3.884 2.039 17.903 1.00 65.12 123 ILE A C 1
ATOM 1026 O O . ILE A 1 123 ? -2.904 1.863 17.180 1.00 65.12 123 ILE A O 1
ATOM 1030 N N . GLN A 1 124 ? -3.753 2.465 19.163 1.00 65.75 124 GLN A N 1
ATOM 1031 C CA . GLN A 1 124 ? -2.469 2.857 19.767 1.00 65.75 124 GLN A CA 1
ATOM 1032 C C . GLN A 1 124 ? -1.448 1.710 19.881 1.00 65.75 124 GLN A C 1
ATOM 1034 O O . GLN A 1 124 ? -0.248 1.976 19.914 1.00 65.75 124 GLN A O 1
ATOM 1039 N N . ASN A 1 125 ? -1.897 0.451 19.914 1.00 59.69 125 ASN A N 1
ATOM 1040 C CA . ASN A 1 125 ? -1.028 -0.724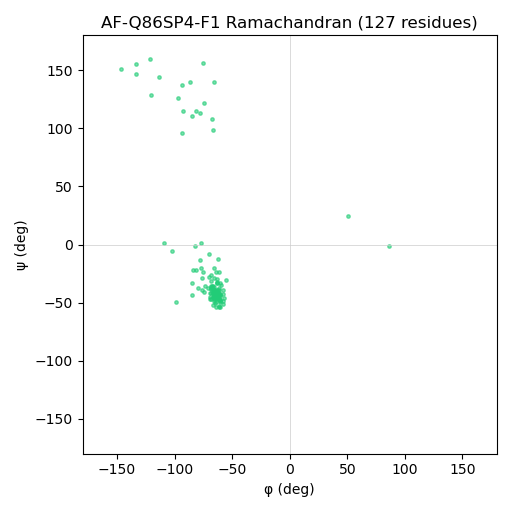 20.052 1.00 59.69 125 ASN A CA 1
ATOM 1041 C C . ASN A 1 125 ? -0.779 -1.485 18.733 1.00 59.69 125 ASN A C 1
ATOM 1043 O O . ASN A 1 125 ? 0.053 -2.387 18.708 1.00 59.69 125 ASN A O 1
ATOM 1047 N N . LEU A 1 126 ? -1.432 -1.117 17.624 1.00 59.47 126 LEU A N 1
ATOM 1048 C CA . LEU A 1 126 ? -1.256 -1.772 16.321 1.00 59.47 126 LEU A CA 1
ATOM 1049 C C . LEU A 1 126 ? 0.170 -1.729 15.731 1.00 59.47 126 LEU A C 1
ATOM 1051 O O . LEU A 1 126 ? 0.526 -2.698 15.074 1.00 59.47 126 LEU A O 1
ATOM 1055 N N . PRO A 1 127 ? 1.020 -0.692 15.927 1.00 48.72 127 PRO A N 1
ATOM 1056 C CA . PRO A 1 127 ? 2.399 -0.754 15.427 1.00 48.72 127 PRO A CA 1
ATOM 1057 C C . PRO A 1 127 ? 3.285 -1.755 16.193 1.00 48.72 127 PRO A C 1
ATOM 1059 O O . PRO A 1 127 ? 4.425 -1.976 15.789 1.00 48.72 127 PRO A O 1
ATOM 1062 N N . ALA A 1 128 ? 2.792 -2.331 17.296 1.00 44.59 128 ALA A N 1
ATOM 1063 C CA . ALA A 1 128 ? 3.510 -3.284 18.141 1.00 44.59 128 ALA A CA 1
ATOM 1064 C C . ALA A 1 128 ? 2.976 -4.730 18.048 1.00 44.59 128 ALA A C 1
ATOM 1066 O O . ALA A 1 128 ? 3.499 -5.597 18.752 1.00 44.59 128 ALA A O 1
ATOM 1067 N N . LEU A 1 129 ? 1.957 -4.989 17.217 1.00 42.25 129 LEU A N 1
ATOM 1068 C CA . L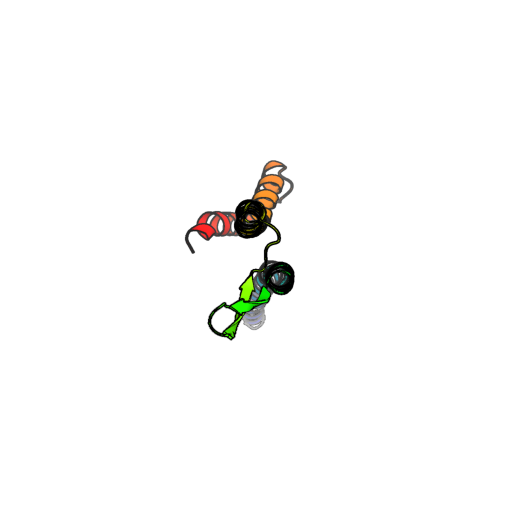EU A 1 129 ? 1.368 -6.315 16.986 1.00 42.25 129 LEU A CA 1
ATOM 1069 C C . LEU A 1 129 ? 1.837 -6.898 15.646 1.00 42.25 129 LEU A C 1
ATOM 1071 O O . LEU A 1 129 ? 2.111 -8.118 15.612 1.00 42.25 129 LEU A O 1
#

Solvent-accessible surface area (backbone atoms only — not comparable to full-atom values): 7521 Å² total; per-residue (Å²): 111,68,67,62,49,48,51,53,50,51,53,54,53,50,50,52,51,50,51,51,50,53,50,49,50,52,46,48,70,50,48,51,54,50,49,54,49,50,53,51,47,54,52,61,63,52,50,62,56,62,74,36,51,35,86,41,74,45,98,84,76,49,81,41,80,40,76,64,68,97,48,78,80,54,54,61,61,50,55,51,52,54,53,50,50,67,52,47,51,58,50,50,61,67,43,45,64,54,55,52,50,54,52,41,54,74,68,63,76,61,80,96,46,74,68,57,56,54,49,52,54,51,61,75,46,54,93,79,111

Organism: Homo sapiens (NCBI:txid9606)